Protein AF-A0A940VLJ3-F1 (afdb_monomer)

Mean predicted aligned error: 3.46 Å

Solvent-accessible surface area (backbone atoms only — not comparable to full-atom values): 3269 Å² total; per-residue (Å²): 135,73,95,52,98,64,57,85,82,59,82,53,73,65,56,52,66,76,45,63,88,37,89,96,61,82,49,74,72,85,66,92,57,71,65,52,56,79,77,60,67,66,85,82,48,85

Radius of gyration: 12.9 Å; Cα contacts (8 Å, |Δi|>4): 23; chains: 1; bounding box: 26×35×23 Å

pLDDT: mean 94.77, std 7.81, range [53.62, 98.06]

Sequence (46 aa):
MSEYAHPEVLVTTHWVQANLGKSGVCLVEVDVDTQAYDAGHIPGAV

Foldseek 3Di:
DDPDPCPPVDDDPVVCVVCPPPPPDAAEDDDPPPVVVVVDDDPRHD

Secondary structure (DSSP, 8-state):
----S-GGG---HHHHHHTTT-TT--B----S-THHHHH---TTB-

Structure (mmCIF, N/CA/C/O backbone):
data_AF-A0A940VLJ3-F1
#
_entry.id   AF-A0A940VLJ3-F1
#
loop_
_atom_site.group_PDB
_atom_site.id
_atom_site.type_symbol
_atom_site.label_atom_id
_atom_site.label_alt_id
_atom_site.label_comp_id
_atom_site.label_asym_id
_atom_site.label_entity_id
_atom_site.label_seq_id
_atom_site.pdbx_PDB_ins_code
_atom_site.Cartn_x
_atom_site.Cartn_y
_atom_site.Cartn_z
_atom_site.occupancy
_atom_site.B_iso_or_equiv
_atom_site.auth_seq_id
_atom_site.auth_comp_id
_atom_site.auth_asym_id
_atom_site.auth_atom_id
_atom_site.pdbx_PDB_model_num
ATOM 1 N N . MET A 1 1 ? 3.660 15.083 13.785 1.00 53.62 1 MET A N 1
ATOM 2 C CA . MET A 1 1 ? 2.871 15.179 12.535 1.00 53.62 1 MET A CA 1
ATOM 3 C C . MET A 1 1 ? 3.584 16.221 11.693 1.00 53.62 1 MET A C 1
ATOM 5 O O . MET A 1 1 ? 3.900 17.260 12.253 1.00 53.62 1 MET A O 1
ATOM 9 N N . SER A 1 2 ? 4.064 15.833 10.510 1.00 66.12 2 SER A N 1
ATOM 10 C CA . SER A 1 2 ? 5.375 16.239 9.972 1.00 66.12 2 SER A CA 1
ATOM 11 C C . SER A 1 2 ? 5.500 17.691 9.493 1.00 66.12 2 SER A C 1
ATOM 13 O O . SER A 1 2 ? 4.520 18.334 9.140 1.00 66.12 2 SER A O 1
ATOM 15 N N . GLU A 1 3 ? 6.750 18.153 9.409 1.00 85.69 3 GLU A N 1
ATOM 16 C CA . GLU A 1 3 ? 7.191 19.411 8.782 1.00 85.69 3 GLU A CA 1
ATOM 17 C C . GLU A 1 3 ? 7.228 19.337 7.235 1.00 85.69 3 GLU A C 1
ATOM 19 O O . GLU A 1 3 ? 7.982 20.063 6.589 1.00 85.69 3 GLU A O 1
ATOM 24 N N . TYR A 1 4 ? 6.471 18.428 6.606 1.00 91.62 4 TYR A N 1
ATOM 25 C CA . TYR A 1 4 ? 6.435 18.342 5.141 1.00 91.62 4 TYR A CA 1
ATOM 26 C C . TYR A 1 4 ? 5.575 19.463 4.554 1.00 91.62 4 TYR A C 1
ATOM 28 O O . TYR A 1 4 ? 4.574 19.854 5.145 1.00 91.62 4 TYR A O 1
ATOM 36 N N . ALA A 1 5 ? 5.938 19.941 3.360 1.00 95.75 5 ALA A N 1
ATOM 37 C CA . ALA A 1 5 ? 5.189 20.989 2.662 1.00 95.75 5 ALA A CA 1
ATOM 38 C C . ALA A 1 5 ? 3.735 20.581 2.341 1.00 95.75 5 ALA A C 1
ATOM 40 O O . ALA A 1 5 ? 2.852 21.431 2.353 1.00 95.75 5 ALA A O 1
ATOM 41 N N . HIS A 1 6 ? 3.501 19.286 2.098 1.00 95.88 6 HIS A N 1
ATOM 42 C CA . HIS A 1 6 ? 2.188 18.691 1.832 1.00 95.88 6 HIS A CA 1
ATOM 43 C C . HIS A 1 6 ? 2.009 17.432 2.686 1.00 95.88 6 HIS A C 1
ATOM 45 O O . HIS A 1 6 ? 2.299 16.328 2.222 1.00 95.88 6 HIS A O 1
ATOM 51 N N . PRO A 1 7 ? 1.619 17.551 3.964 1.00 94.38 7 PRO A N 1
ATOM 52 C CA . PRO A 1 7 ? 1.471 16.389 4.837 1.00 94.38 7 PRO A CA 1
ATOM 53 C C . PRO A 1 7 ? 0.339 15.437 4.404 1.00 94.38 7 PRO A C 1
ATOM 55 O O . PRO A 1 7 ? 0.360 14.271 4.783 1.00 94.38 7 PRO A O 1
ATOM 58 N N . GLU A 1 8 ? -0.626 15.897 3.604 1.00 94.81 8 GLU A N 1
ATOM 59 C CA . GLU A 1 8 ? -1.795 15.144 3.134 1.00 94.81 8 GLU A CA 1
ATOM 60 C C . GLU A 1 8 ? -1.485 14.036 2.115 1.00 94.81 8 GLU A C 1
ATOM 62 O O . GLU A 1 8 ? -2.317 13.155 1.908 1.00 94.81 8 GLU A O 1
ATOM 67 N N . VAL A 1 9 ? -0.306 14.062 1.482 1.00 95.94 9 VAL A N 1
ATOM 68 C CA . VAL A 1 9 ? 0.083 13.069 0.459 1.00 95.94 9 VAL A CA 1
ATOM 69 C C . VAL A 1 9 ? 0.731 11.819 1.054 1.00 95.94 9 VAL A C 1
ATOM 71 O O . VAL A 1 9 ? 0.973 10.848 0.341 1.00 95.94 9 VAL A O 1
ATOM 74 N N . LEU A 1 10 ? 1.031 11.839 2.354 1.00 96.38 10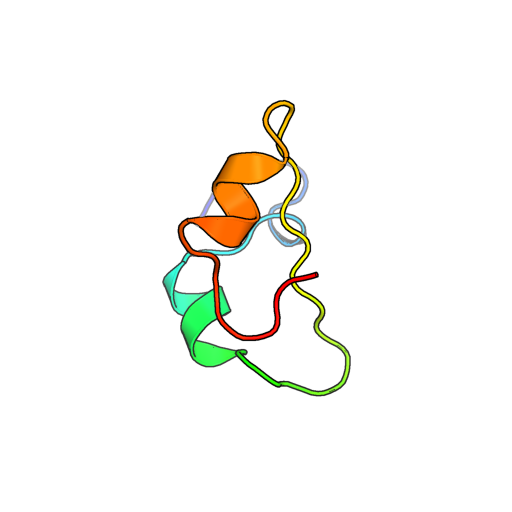 LEU A N 1
ATOM 75 C CA . LEU A 1 10 ? 1.604 10.713 3.078 1.00 96.38 10 LEU A CA 1
ATOM 76 C C . LEU A 1 10 ? 0.625 10.225 4.137 1.00 96.38 10 LEU A C 1
ATOM 78 O O . LEU A 1 10 ? 0.009 11.000 4.866 1.00 96.38 10 LEU A O 1
ATOM 82 N N . VAL A 1 11 ? 0.535 8.909 4.263 1.00 96.25 11 VAL A N 1
ATOM 83 C CA . VAL A 1 11 ? -0.287 8.246 5.272 1.00 96.25 11 VAL A CA 1
ATOM 84 C C . VAL A 1 11 ? 0.571 7.302 6.097 1.00 96.25 11 VAL A C 1
ATOM 86 O O . VAL A 1 11 ? 1.625 6.838 5.665 1.00 96.25 11 VAL A O 1
ATOM 89 N N . THR A 1 12 ? 0.127 7.018 7.317 1.00 97.00 12 THR A N 1
ATOM 90 C CA . THR A 1 12 ? 0.780 6.024 8.169 1.00 97.00 12 THR A CA 1
ATOM 91 C C . THR A 1 12 ? 0.292 4.620 7.822 1.00 97.00 12 THR A C 1
ATOM 93 O O . THR A 1 12 ? -0.812 4.437 7.308 1.00 97.00 12 THR A O 1
ATOM 96 N N . THR A 1 13 ? 1.069 3.601 8.187 1.00 97.38 13 THR A N 1
ATOM 97 C CA . THR A 1 13 ? 0.651 2.194 8.055 1.00 97.38 13 THR A CA 1
ATOM 98 C C . THR A 1 13 ? -0.641 1.898 8.825 1.00 97.38 13 THR A C 1
ATOM 100 O O . THR A 1 13 ? -1.500 1.167 8.339 1.00 97.38 13 THR A O 1
ATOM 103 N N . HIS A 1 14 ? -0.836 2.528 9.989 1.00 98.06 14 HIS A N 1
ATOM 104 C CA . HIS A 1 14 ? -2.072 2.406 10.763 1.00 98.06 14 HIS A CA 1
ATOM 105 C C . HIS A 1 14 ? -3.285 3.001 10.033 1.00 98.06 14 HIS A C 1
ATOM 107 O O . HIS A 1 14 ? -4.365 2.415 10.054 1.00 98.06 14 HIS A O 1
ATOM 113 N N . TRP A 1 15 ? -3.112 4.137 9.346 1.00 97.38 15 TRP A N 1
ATOM 114 C CA . TRP A 1 15 ? -4.173 4.708 8.518 1.00 97.38 15 TRP A CA 1
ATOM 115 C C . TRP A 1 15 ? -4.557 3.754 7.382 1.00 97.38 15 TRP A C 1
ATOM 117 O O . TRP A 1 15 ? -5.748 3.545 7.158 1.00 97.38 15 TRP A O 1
ATOM 127 N N . VAL A 1 16 ? -3.577 3.131 6.716 1.00 97.56 16 VAL A N 1
ATOM 128 C CA . VAL A 1 16 ? -3.835 2.141 5.654 1.00 97.56 16 VAL A CA 1
ATOM 129 C C . VAL A 1 16 ? -4.655 0.977 6.200 1.00 97.56 16 VAL A C 1
ATOM 131 O O . VAL A 1 16 ? -5.720 0.682 5.664 1.00 97.56 16 VAL A O 1
ATOM 134 N N . GLN A 1 17 ? -4.225 0.385 7.318 1.00 97.00 17 GLN A N 1
ATOM 135 C CA . GLN A 1 17 ? -4.944 -0.711 7.973 1.00 97.00 17 GLN A CA 1
ATOM 136 C C . GLN A 1 17 ? -6.396 -0.336 8.320 1.00 97.00 17 GLN A C 1
ATOM 138 O O . GLN A 1 17 ? -7.305 -1.135 8.105 1.00 97.00 17 GLN A O 1
ATOM 143 N N . ALA A 1 18 ? -6.629 0.881 8.820 1.00 97.75 18 ALA A N 1
ATOM 144 C CA . ALA A 1 18 ? -7.960 1.365 9.185 1.00 97.75 18 ALA A CA 1
ATOM 145 C C . ALA A 1 18 ? -8.866 1.695 7.980 1.00 97.75 18 ALA A C 1
ATOM 147 O O . ALA A 1 18 ? -10.076 1.836 8.155 1.00 97.75 18 ALA A O 1
ATOM 148 N N . ASN A 1 19 ? -8.308 1.836 6.772 1.00 97.00 19 ASN A N 1
ATOM 149 C CA . ASN A 1 19 ? -9.048 2.196 5.556 1.00 97.00 19 ASN A CA 1
ATOM 150 C C .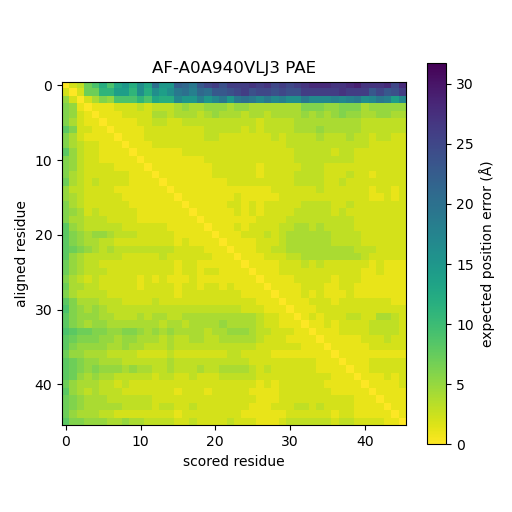 ASN A 1 19 ? -9.068 1.071 4.499 1.00 97.00 19 ASN A C 1
ATOM 152 O O . ASN A 1 19 ? -9.486 1.319 3.367 1.00 97.00 19 ASN A O 1
ATOM 156 N N . LEU A 1 20 ? -8.664 -0.159 4.845 1.00 96.75 20 LEU A N 1
ATOM 157 C CA . LEU A 1 20 ? -8.742 -1.307 3.934 1.00 96.75 20 LEU A CA 1
ATOM 158 C C . LEU A 1 20 ? -10.179 -1.527 3.434 1.00 96.75 20 LEU A C 1
ATOM 160 O O . LEU A 1 20 ? -11.130 -1.542 4.215 1.00 96.75 20 LEU A O 1
ATOM 164 N N . GLY A 1 21 ? -10.337 -1.686 2.117 1.00 94.81 21 GLY A N 1
ATOM 165 C CA . GLY A 1 21 ? -11.634 -1.923 1.469 1.00 94.81 21 GLY A CA 1
ATOM 166 C C . GLY A 1 21 ? -12.592 -0.723 1.453 1.00 94.81 21 GLY A C 1
ATOM 167 O O . GLY A 1 21 ? -13.739 -0.861 1.023 1.00 94.81 21 GLY A O 1
ATOM 168 N N . LYS A 1 22 ? -12.164 0.461 1.909 1.00 97.44 22 LYS A N 1
ATOM 169 C CA . LYS A 1 22 ? -12.995 1.668 1.885 1.00 97.44 22 LYS A CA 1
ATOM 170 C C . LYS A 1 22 ? -13.258 2.109 0.445 1.00 97.44 22 LYS A C 1
ATOM 172 O O . LYS A 1 22 ? -12.330 2.342 -0.323 1.00 97.44 22 LYS A O 1
ATOM 177 N N . SER A 1 23 ? -14.531 2.308 0.104 1.00 97.19 23 SER A N 1
ATOM 178 C CA . SER A 1 23 ? -14.916 2.861 -1.199 1.00 97.19 23 SER A CA 1
ATOM 179 C C . SER A 1 23 ? -14.201 4.191 -1.459 1.00 97.19 23 SER A C 1
ATOM 181 O O . SER A 1 23 ? -14.245 5.097 -0.625 1.00 97.19 23 SER A O 1
ATOM 183 N N . GLY A 1 24 ? -13.561 4.308 -2.623 1.00 96.88 24 GLY A N 1
ATOM 184 C CA . GLY A 1 24 ? -12.774 5.482 -3.008 1.00 96.88 24 GLY A CA 1
ATOM 185 C C . GLY A 1 24 ? -11.306 5.457 -2.565 1.00 96.88 24 GLY A C 1
ATOM 186 O O . GLY A 1 24 ? -10.605 6.434 -2.806 1.00 96.88 24 GLY A O 1
ATOM 187 N N . VAL A 1 25 ? -10.828 4.369 -1.950 1.00 97.12 25 VAL A N 1
ATOM 188 C CA . VAL A 1 25 ? -9.406 4.145 -1.647 1.00 97.12 25 VAL A CA 1
ATOM 189 C C . VAL A 1 25 ? -8.917 2.923 -2.422 1.00 97.12 25 VAL A C 1
ATOM 191 O O . VAL A 1 25 ? -9.518 1.856 -2.337 1.00 97.12 25 VAL A O 1
ATOM 194 N N . CYS A 1 26 ? -7.824 3.085 -3.1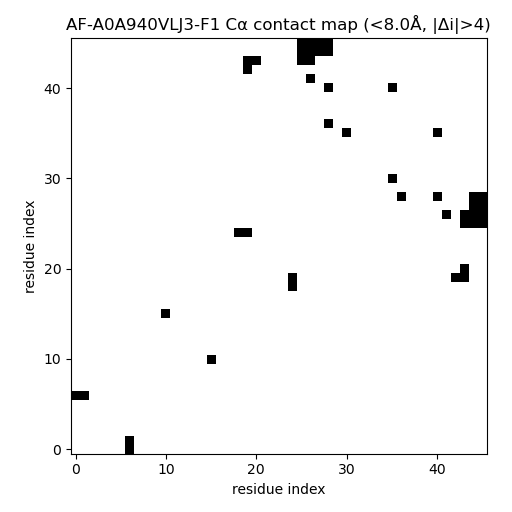68 1.00 97.38 26 CYS A N 1
ATOM 195 C CA . CYS A 1 26 ? -7.142 2.007 -3.880 1.00 97.38 26 CYS A CA 1
ATOM 196 C C . CYS A 1 26 ? -5.696 1.925 -3.388 1.00 97.38 26 CYS A C 1
ATOM 198 O O . CYS A 1 26 ? -5.044 2.961 -3.232 1.00 97.38 26 CYS A O 1
ATOM 200 N N . LEU A 1 27 ? -5.211 0.712 -3.135 1.00 97.44 27 LEU A N 1
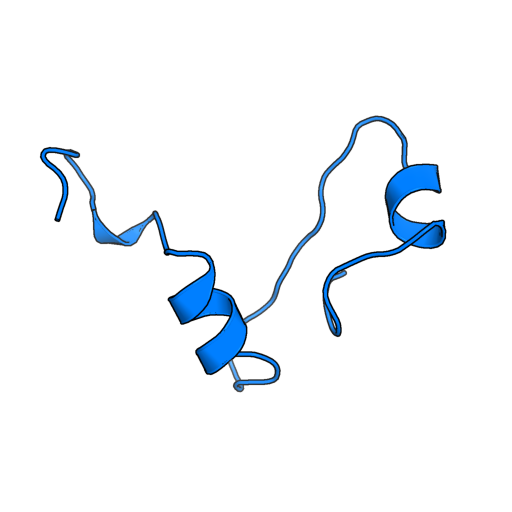ATOM 201 C CA . LEU A 1 27 ? -3.803 0.455 -2.857 1.00 97.44 27 LEU A CA 1
ATOM 202 C C . LEU A 1 27 ? -3.154 -0.057 -4.139 1.00 97.44 27 LEU A C 1
ATOM 204 O O . LEU A 1 27 ? -3.726 -0.911 -4.805 1.00 97.44 27 LEU A O 1
ATOM 208 N N . VAL A 1 28 ? -1.984 0.477 -4.476 1.00 97.75 28 VAL A N 1
ATOM 209 C CA . VAL A 1 28 ? -1.230 0.074 -5.666 1.00 97.75 28 VAL A CA 1
ATOM 210 C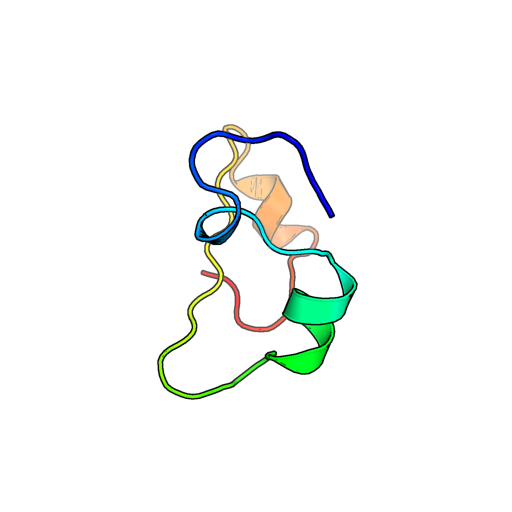 C . VAL A 1 28 ? 0.161 -0.328 -5.217 1.00 97.75 28 VAL A C 1
ATOM 212 O O . VAL A 1 28 ? 0.857 0.481 -4.593 1.00 97.75 28 VAL A O 1
ATOM 215 N N . GLU A 1 29 ? 0.546 -1.566 -5.497 1.00 97.94 29 GLU A N 1
ATOM 216 C CA . GLU A 1 29 ? 1.909 -2.030 -5.260 1.00 97.94 29 GLU A CA 1
ATOM 217 C C . GLU A 1 29 ? 2.747 -1.780 -6.513 1.00 97.94 29 GLU A C 1
ATOM 219 O O . GLU A 1 29 ? 2.343 -2.094 -7.628 1.00 97.94 29 GLU A O 1
ATOM 224 N N . VAL A 1 30 ? 3.913 -1.159 -6.343 1.00 96.81 30 VAL A N 1
ATOM 225 C CA . VAL A 1 30 ? 4.795 -0.824 -7.461 1.00 96.81 30 VAL A CA 1
ATOM 226 C C . VAL A 1 30 ? 6.201 -1.263 -7.104 1.00 96.81 30 VAL A C 1
ATOM 228 O O . VAL A 1 30 ? 6.848 -0.647 -6.258 1.00 96.81 30 VAL A O 1
ATOM 231 N N . ASP A 1 31 ? 6.668 -2.304 -7.783 1.00 97.31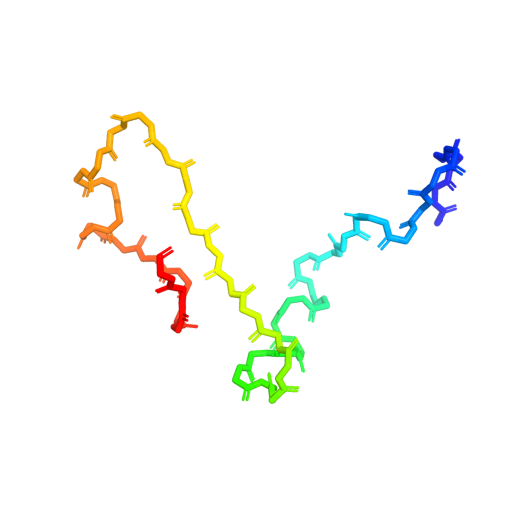 31 ASP A N 1
ATOM 232 C CA . ASP A 1 31 ? 8.030 -2.810 -7.674 1.00 97.31 31 ASP A CA 1
ATOM 233 C C . ASP A 1 31 ? 8.611 -3.067 -9.074 1.00 97.31 31 ASP A C 1
ATOM 235 O O . ASP A 1 31 ? 7.887 -3.223 -10.061 1.00 97.31 31 ASP A O 1
ATOM 239 N N . VAL A 1 32 ? 9.938 -3.076 -9.162 1.00 97.88 32 VAL A N 1
ATOM 240 C CA . VAL A 1 32 ? 10.666 -3.509 -10.356 1.00 97.88 32 VAL A CA 1
ATOM 241 C C . VAL A 1 32 ? 10.619 -5.034 -10.513 1.00 97.88 32 VAL A C 1
ATOM 243 O O . VAL A 1 32 ? 10.612 -5.523 -11.643 1.00 97.88 32 VAL A O 1
ATOM 246 N N . ASP A 1 33 ? 10.568 -5.780 -9.404 1.00 97.25 33 ASP A N 1
ATOM 247 C CA . ASP A 1 33 ? 10.350 -7.225 -9.391 1.00 97.25 33 ASP A CA 1
ATOM 248 C C . ASP A 1 33 ? 8.862 -7.535 -9.230 1.00 97.25 33 ASP A C 1
ATOM 250 O O . ASP A 1 33 ? 8.307 -7.563 -8.133 1.00 97.25 33 ASP A O 1
ATOM 254 N N . THR A 1 34 ? 8.207 -7.824 -10.349 1.00 95.19 34 THR A N 1
ATOM 255 C CA . THR A 1 34 ? 6.777 -8.144 -10.367 1.00 95.19 34 THR A CA 1
ATOM 256 C C . THR A 1 34 ? 6.428 -9.424 -9.603 1.00 95.19 34 THR A C 1
ATOM 258 O O . THR A 1 34 ? 5.268 -9.606 -9.252 1.00 95.19 34 THR A O 1
ATOM 261 N N . GLN A 1 35 ? 7.392 -10.320 -9.339 1.00 97.12 35 GLN A N 1
ATOM 262 C CA . GLN A 1 35 ? 7.132 -11.550 -8.577 1.00 97.12 35 GLN A CA 1
ATOM 263 C C . GLN A 1 35 ? 6.949 -11.279 -7.076 1.00 97.12 35 GLN A C 1
ATOM 265 O O . GLN A 1 35 ? 6.390 -12.121 -6.372 1.00 97.12 35 GLN A O 1
ATOM 270 N N . ALA A 1 36 ? 7.392 -10.118 -6.580 1.00 97.00 36 ALA A N 1
ATOM 271 C CA . ALA A 1 36 ? 7.220 -9.731 -5.182 1.00 97.00 36 ALA A CA 1
ATOM 272 C C . ALA A 1 36 ? 5.735 -9.655 -4.791 1.00 97.00 36 ALA A C 1
ATOM 274 O O . ALA A 1 36 ? 5.354 -10.186 -3.746 1.00 97.00 36 ALA A O 1
ATOM 275 N N . TYR A 1 37 ? 4.893 -9.119 -5.679 1.00 97.12 37 TYR A N 1
ATOM 276 C CA . TYR A 1 37 ? 3.449 -9.054 -5.467 1.00 97.12 37 TYR A CA 1
ATOM 277 C C . TYR A 1 37 ? 2.839 -10.450 -5.280 1.00 97.12 37 TYR A C 1
ATOM 279 O O . TYR A 1 37 ? 2.070 -10.682 -4.344 1.00 97.12 37 TYR A O 1
AT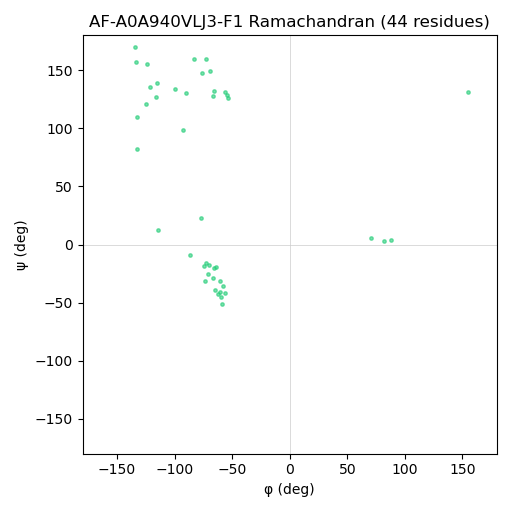OM 287 N N . ASP A 1 38 ? 3.221 -11.415 -6.121 1.00 96.19 38 ASP A N 1
ATOM 288 C CA . ASP A 1 38 ? 2.715 -12.793 -6.047 1.00 96.19 38 ASP A CA 1
ATOM 289 C C . ASP A 1 38 ? 3.175 -13.525 -4.775 1.00 96.19 38 ASP A C 1
ATOM 291 O O . ASP A 1 38 ? 2.472 -14.405 -4.269 1.00 96.19 38 ASP A O 1
ATOM 295 N N . ALA A 1 39 ? 4.343 -13.163 -4.234 1.00 97.12 39 ALA A N 1
ATOM 296 C CA . ALA A 1 39 ? 4.856 -13.716 -2.982 1.00 97.12 39 ALA A CA 1
ATOM 297 C C . ALA A 1 39 ? 4.070 -13.225 -1.751 1.00 97.12 39 ALA A C 1
ATOM 299 O O . ALA A 1 39 ? 4.021 -13.925 -0.733 1.00 97.12 39 ALA A O 1
ATOM 300 N N . GLY A 1 40 ? 3.435 -12.054 -1.842 1.00 96.88 40 GLY A N 1
ATOM 301 C CA . GLY A 1 40 ? 2.503 -11.544 -0.846 1.00 96.88 40 GLY A CA 1
ATOM 302 C C . GLY A 1 40 ? 2.402 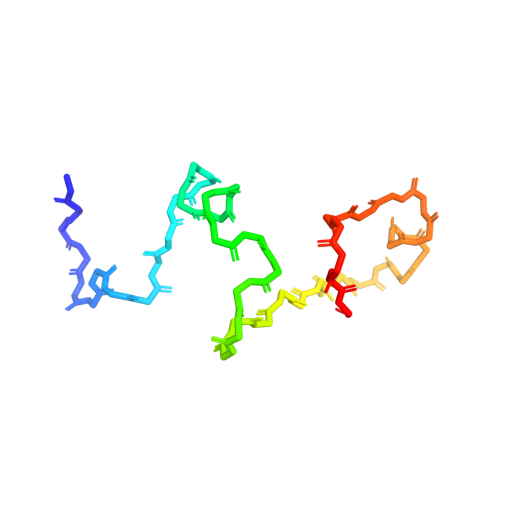-10.021 -0.854 1.00 96.88 40 GLY A C 1
ATOM 303 O O . GLY A 1 40 ? 3.408 -9.329 -0.756 1.00 96.88 40 GLY A O 1
ATOM 304 N N . HIS A 1 41 ? 1.170 -9.518 -0.866 1.00 97.06 41 HIS A N 1
ATOM 305 C CA . HIS A 1 41 ? 0.853 -8.091 -0.937 1.00 97.06 41 HIS A CA 1
ATOM 306 C C . HIS A 1 41 ? -0.233 -7.696 0.075 1.00 97.06 41 HIS A C 1
ATOM 308 O O . HIS A 1 41 ? -0.875 -8.537 0.718 1.00 97.06 41 HIS A O 1
ATOM 314 N N . ILE A 1 42 ? -0.457 -6.388 0.235 1.00 97.44 42 ILE A N 1
ATOM 315 C CA . ILE A 1 42 ? -1.521 -5.871 1.107 1.00 97.44 42 ILE A CA 1
ATOM 316 C C . ILE A 1 42 ? -2.893 -6.270 0.528 1.00 97.44 42 ILE A C 1
ATOM 318 O O . ILE A 1 42 ? -3.134 -6.035 -0.656 1.00 97.44 42 ILE A O 1
ATOM 322 N N . PRO A 1 43 ? -3.835 -6.811 1.327 1.00 95.69 43 PRO A N 1
ATOM 323 C CA . PRO A 1 43 ? -5.140 -7.233 0.822 1.00 95.69 43 PRO A CA 1
ATOM 324 C C . PRO A 1 43 ? -5.883 -6.134 0.049 1.00 95.69 43 PRO A C 1
ATOM 326 O O . PRO A 1 43 ? -6.122 -5.045 0.574 1.00 95.69 43 PRO A O 1
ATOM 329 N N . GLY A 1 44 ? -6.286 -6.448 -1.186 1.00 94.88 44 GLY A N 1
ATOM 330 C CA . GLY A 1 44 ? -6.998 -5.527 -2.077 1.00 94.88 44 GLY A CA 1
ATOM 331 C C . GLY A 1 44 ? -6.105 -4.545 -2.841 1.00 94.88 44 GLY A C 1
ATOM 332 O O . GLY A 1 44 ? -6.648 -3.701 -3.552 1.00 94.88 44 GLY A O 1
ATOM 333 N N . ALA A 1 45 ? -4.778 -4.635 -2.700 1.00 97.19 45 ALA A N 1
ATOM 334 C CA . ALA A 1 45 ? -3.848 -3.921 -3.567 1.00 97.19 45 ALA A CA 1
ATOM 335 C C . ALA A 1 45 ? -3.860 -4.498 -4.988 1.00 97.19 45 ALA A C 1
ATOM 337 O O . ALA A 1 45 ? -4.095 -5.696 -5.160 1.00 97.19 45 ALA A O 1
ATOM 338 N N . VAL A 1 46 ? -3.605 -3.646 -5.981 1.00 95.19 46 VAL A N 1
ATOM 339 C CA . VAL A 1 46 ? -3.482 -3.990 -7.409 1.00 95.19 46 VAL A CA 1
ATOM 340 C C . VAL A 1 46 ? -2.119 -3.623 -7.970 1.00 95.19 46 VAL A C 1
ATOM 342 O O . VAL A 1 46 ? -1.435 -2.783 -7.337 1.00 95.19 46 VAL A O 1
#

Nearest PDB structures (foldseek):
  3hzu-assembly1_A-2  TM=9.691E-01  e=2.919E-02  Mycobacte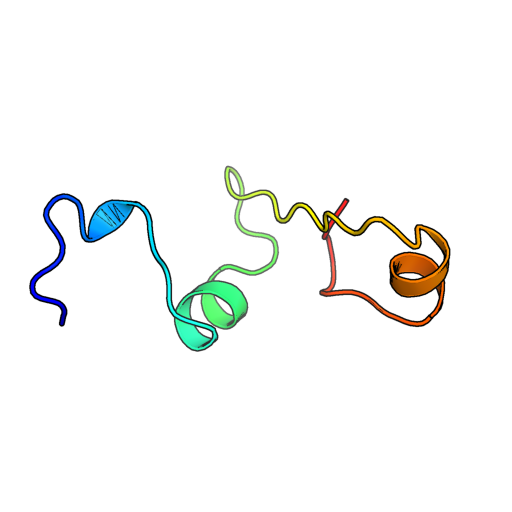rium tuberculosis
  3p3a-assembly1_A  TM=9.796E-01  e=3.393E-02  Mycolicibacterium thermoresistibile